Protein AF-A0A552LDF2-F1 (afdb_monomer_lite)

Radius of gyration: 16.76 Å; chains: 1; bounding box: 37×25×54 Å

Structure (mmCIF, N/CA/C/O backbone):
data_AF-A0A552LDF2-F1
#
_entry.id   AF-A0A552LDF2-F1
#
loop_
_atom_site.group_PDB
_atom_site.id
_atom_site.type_symbol
_atom_site.label_atom_id
_atom_site.label_alt_id
_atom_site.label_comp_id
_atom_site.label_asym_id
_atom_site.label_entity_id
_atom_site.label_seq_id
_atom_site.pdbx_PDB_ins_code
_atom_site.Cartn_x
_atom_site.Cartn_y
_atom_site.Cartn_z
_atom_site.occupancy
_atom_site.B_iso_or_equiv
_atom_site.auth_seq_id
_atom_site.auth_comp_id
_atom_site.auth_asym_id
_atom_site.auth_atom_id
_atom_site.pdbx_PDB_model_num
ATOM 1 N N . MET A 1 1 ? 2.863 -12.357 -5.957 1.00 93.50 1 MET A N 1
ATOM 2 C CA . MET A 1 1 ? 2.835 -10.910 -5.714 1.00 93.50 1 MET A CA 1
ATOM 3 C C . MET A 1 1 ? 3.004 -10.633 -4.229 1.00 93.50 1 MET A C 1
ATOM 5 O O . MET A 1 1 ? 2.220 -11.136 -3.430 1.00 93.50 1 MET A O 1
ATOM 9 N N . ARG A 1 2 ? 4.024 -9.860 -3.866 1.00 98.12 2 ARG A N 1
ATOM 10 C CA . ARG A 1 2 ? 4.225 -9.230 -2.556 1.00 98.12 2 ARG A CA 1
ATOM 11 C C . ARG A 1 2 ? 3.884 -7.752 -2.688 1.00 98.12 2 ARG A C 1
ATOM 13 O O . ARG A 1 2 ? 4.28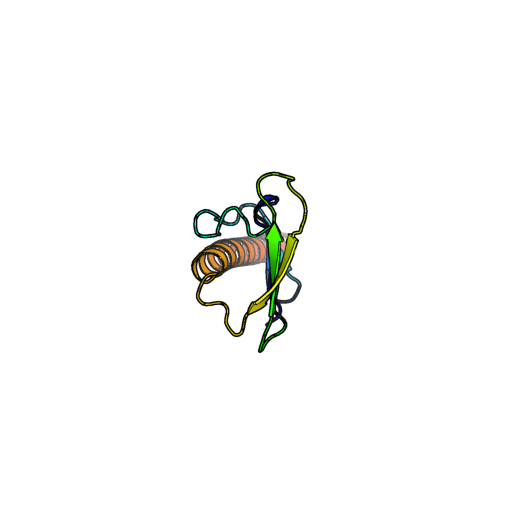3 -7.150 -3.680 1.00 98.12 2 ARG A O 1
ATOM 20 N N . VAL A 1 3 ? 3.171 -7.180 -1.721 1.00 98.69 3 VAL A N 1
ATOM 21 C CA . VAL A 1 3 ? 2.837 -5.746 -1.733 1.00 98.69 3 VAL A CA 1
ATOM 22 C C . VAL A 1 3 ? 3.221 -5.116 -0.405 1.00 98.69 3 VAL A C 1
ATOM 24 O O . VAL A 1 3 ? 2.968 -5.698 0.646 1.00 98.69 3 VAL A O 1
ATOM 27 N N . THR A 1 4 ? 3.800 -3.925 -0.459 1.00 98.81 4 THR A N 1
ATOM 28 C CA . THR A 1 4 ? 3.971 -3.040 0.694 1.00 98.81 4 THR A CA 1
ATOM 29 C C . THR A 1 4 ? 3.334 -1.698 0.363 1.00 98.81 4 THR A C 1
ATOM 31 O O . THR A 1 4 ? 3.608 -1.144 -0.700 1.00 98.81 4 THR A O 1
ATOM 34 N N . ILE A 1 5 ? 2.489 -1.173 1.248 1.00 98.81 5 ILE A N 1
ATOM 35 C CA . ILE A 1 5 ? 1.884 0.162 1.132 1.00 98.81 5 ILE A CA 1
ATOM 36 C C . ILE A 1 5 ? 2.218 0.926 2.406 1.00 98.81 5 ILE A C 1
ATOM 38 O O . ILE A 1 5 ? 1.997 0.404 3.495 1.00 98.81 5 ILE A O 1
ATOM 42 N N . ILE A 1 6 ? 2.727 2.148 2.267 1.00 98.62 6 ILE A N 1
ATOM 43 C CA . ILE A 1 6 ? 2.984 3.065 3.382 1.00 98.62 6 ILE A CA 1
ATOM 44 C C . ILE A 1 6 ? 2.316 4.399 3.020 1.00 98.62 6 ILE A C 1
ATOM 46 O O . ILE A 1 6 ? 2.892 5.190 2.264 1.00 98.62 6 ILE A O 1
ATOM 50 N N . PRO A 1 7 ? 1.072 4.646 3.478 1.00 98.25 7 PRO A N 1
ATOM 51 C CA . PRO A 1 7 ? 0.275 5.782 3.022 1.00 98.25 7 PRO A CA 1
ATOM 52 C C . PRO A 1 7 ? 0.901 7.143 3.324 1.00 98.25 7 PRO A C 1
ATOM 54 O O . PRO A 1 7 ? 0.873 8.020 2.463 1.00 98.25 7 PRO A O 1
ATOM 57 N N . ILE A 1 8 ? 1.506 7.311 4.507 1.00 96.88 8 ILE A N 1
ATOM 58 C CA . ILE A 1 8 ? 2.132 8.583 4.910 1.00 96.88 8 ILE A CA 1
ATOM 59 C C . ILE A 1 8 ? 3.308 8.975 4.004 1.00 96.88 8 ILE A C 1
ATOM 61 O O . ILE A 1 8 ? 3.523 10.160 3.759 1.00 96.88 8 ILE A O 1
ATOM 65 N N . ASP A 1 9 ? 3.994 7.984 3.436 1.00 98.31 9 ASP A N 1
ATOM 66 C CA . ASP A 1 9 ? 5.116 8.180 2.517 1.00 98.31 9 ASP A CA 1
ATOM 67 C C . ASP A 1 9 ? 4.659 8.281 1.054 1.00 98.31 9 ASP A C 1
ATOM 69 O O . ASP A 1 9 ? 5.476 8.468 0.151 1.00 98.31 9 ASP A O 1
ATOM 73 N N . THR A 1 10 ? 3.355 8.136 0.779 1.00 98.44 10 THR A N 1
ATOM 74 C CA . THR A 1 10 ? 2.800 7.961 -0.577 1.00 98.44 10 THR A CA 1
ATOM 75 C C . THR A 1 10 ? 3.491 6.831 -1.349 1.00 98.44 10 THR A C 1
ATOM 77 O O . THR A 1 10 ? 3.658 6.896 -2.568 1.00 98.44 10 THR A O 1
ATOM 80 N N . PHE A 1 11 ? 3.924 5.795 -0.626 1.00 98.81 11 PHE A N 1
ATOM 81 C CA . PHE A 1 11 ? 4.783 4.739 -1.141 1.00 98.81 11 PHE A CA 1
ATOM 82 C C . PHE A 1 11 ? 4.021 3.433 -1.354 1.00 98.81 11 PHE A C 1
ATOM 84 O O . PHE A 1 11 ? 3.253 2.987 -0.497 1.00 98.81 11 PHE A O 1
ATOM 91 N N . CYS A 1 12 ? 4.290 2.781 -2.482 1.00 98.81 12 CYS A N 1
ATOM 92 C CA . CYS A 1 12 ? 3.854 1.419 -2.746 1.00 98.81 12 CYS A CA 1
ATOM 93 C C . CYS A 1 12 ? 4.964 0.641 -3.453 1.00 98.81 12 CYS A C 1
ATOM 95 O O . CYS A 1 12 ? 5.569 1.133 -4.408 1.00 98.81 12 CYS A O 1
ATOM 97 N N . ALA A 1 13 ? 5.204 -0.587 -2.999 1.00 98.81 13 ALA A N 1
ATOM 98 C CA . ALA A 1 13 ? 6.065 -1.548 -3.663 1.00 98.81 13 ALA A CA 1
ATOM 99 C C . ALA A 1 13 ? 5.294 -2.809 -4.030 1.00 98.81 13 ALA A C 1
ATOM 101 O O . ALA A 1 13 ? 4.578 -3.364 -3.198 1.00 98.81 13 ALA A O 1
ATOM 102 N N . VAL A 1 14 ? 5.506 -3.288 -5.254 1.00 98.69 14 VAL A N 1
ATOM 103 C CA . VAL A 1 14 ? 5.015 -4.583 -5.729 1.00 98.69 14 VAL A CA 1
ATOM 104 C C . VAL A 1 14 ? 6.213 -5.419 -6.160 1.00 98.69 14 VAL A C 1
ATOM 106 O O . VAL A 1 14 ? 7.060 -4.950 -6.916 1.00 98.69 14 VAL A O 1
ATOM 109 N N . ASP A 1 15 ? 6.315 -6.636 -5.622 1.00 98.31 15 ASP A N 1
ATOM 110 C CA . ASP A 1 15 ? 7.385 -7.606 -5.909 1.00 98.31 15 ASP A CA 1
ATOM 111 C C . ASP A 1 15 ? 8.808 -7.005 -5.833 1.00 98.31 15 ASP A C 1
ATOM 113 O O . ASP A 1 15 ? 9.692 -7.317 -6.626 1.00 98.31 15 ASP A O 1
ATOM 117 N N . GLY A 1 16 ? 9.034 -6.135 -4.841 1.00 97.25 16 GLY A N 1
ATOM 118 C CA . GLY A 1 16 ? 10.331 -5.504 -4.563 1.00 97.25 16 GLY A CA 1
ATOM 119 C C . GLY A 1 16 ? 10.604 -4.205 -5.327 1.00 97.25 16 GLY A C 1
ATOM 120 O O . GLY A 1 16 ? 11.623 -3.565 -5.082 1.00 97.25 16 GLY A O 1
ATOM 121 N N . ILE A 1 17 ? 9.699 -3.776 -6.209 1.00 98.31 17 ILE A N 1
ATOM 122 C CA . ILE A 1 17 ? 9.839 -2.543 -6.988 1.00 98.31 17 ILE A CA 1
ATOM 123 C C . ILE A 1 17 ? 8.953 -1.463 -6.374 1.00 98.31 17 ILE A C 1
ATOM 125 O O . ILE A 1 17 ? 7.727 -1.549 -6.463 1.00 98.31 17 ILE A O 1
ATOM 129 N N . GLY A 1 18 ? 9.573 -0.448 -5.771 1.00 98.19 18 GLY A N 1
ATOM 130 C CA . GLY A 1 18 ? 8.893 0.645 -5.074 1.00 98.19 18 GLY A CA 1
ATOM 131 C C . GLY A 1 18 ? 8.783 1.936 -5.882 1.00 98.19 18 GLY A C 1
ATOM 132 O O . GLY A 1 18 ? 9.719 2.313 -6.584 1.00 98.19 18 GLY A O 1
ATOM 133 N N . PHE A 1 19 ? 7.665 2.640 -5.716 1.00 98.69 19 PHE A N 1
ATOM 134 C CA . PHE A 1 19 ? 7.463 4.007 -6.195 1.00 98.69 19 PHE A CA 1
ATOM 135 C C . PHE A 1 19 ? 6.842 4.881 -5.103 1.00 98.69 19 PHE A C 1
ATOM 137 O O . PHE A 1 19 ? 6.104 4.396 -4.245 1.00 98.69 19 PHE A O 1
ATOM 144 N N . VAL A 1 20 ? 7.131 6.180 -5.179 1.00 98.31 20 VAL A N 1
ATOM 145 C CA . VAL A 1 20 ? 6.506 7.251 -4.386 1.00 98.31 20 VAL A CA 1
ATOM 146 C C . VAL A 1 20 ? 5.539 8.062 -5.254 1.00 98.31 20 VAL A C 1
ATOM 148 O O . VAL A 1 20 ? 5.517 7.899 -6.477 1.00 98.31 20 VAL A O 1
ATOM 151 N N . GLY A 1 21 ? 4.753 8.954 -4.644 1.00 98.00 21 GLY A N 1
ATOM 152 C CA . GLY A 1 21 ? 3.750 9.752 -5.359 1.00 98.00 21 GLY A CA 1
ATOM 153 C C . GLY A 1 21 ? 2.514 8.942 -5.758 1.00 98.00 21 GLY A C 1
ATOM 154 O O . GLY A 1 21 ? 1.813 9.300 -6.704 1.00 98.00 21 GLY A O 1
ATOM 155 N N . ILE A 1 22 ? 2.273 7.831 -5.063 1.00 98.69 22 ILE A N 1
ATOM 156 C CA . ILE A 1 22 ? 1.109 6.970 -5.246 1.00 98.69 22 ILE A CA 1
ATOM 157 C C . ILE A 1 22 ? -0.118 7.666 -4.652 1.00 98.69 22 ILE A C 1
ATOM 159 O O . ILE A 1 22 ? -0.046 8.233 -3.561 1.00 98.69 22 ILE A O 1
ATOM 163 N N . ASP A 1 23 ? -1.250 7.605 -5.351 1.00 98.44 23 ASP A N 1
ATOM 164 C CA . ASP A 1 23 ? -2.517 8.108 -4.830 1.00 98.44 23 ASP A CA 1
ATOM 165 C C . ASP A 1 23 ? -3.005 7.235 -3.662 1.00 98.44 23 ASP A C 1
ATOM 167 O O . ASP A 1 23 ? -3.358 6.067 -3.837 1.00 98.44 23 ASP A O 1
ATOM 171 N N . MET A 1 24 ? -3.013 7.825 -2.465 1.00 98.25 24 MET A N 1
ATOM 172 C CA . MET A 1 24 ? -3.454 7.198 -1.216 1.00 98.25 24 MET A CA 1
ATOM 173 C C . MET A 1 24 ? -4.827 7.699 -0.756 1.00 98.25 24 MET A C 1
ATOM 175 O O . MET A 1 24 ? -5.247 7.392 0.356 1.00 98.25 24 MET A O 1
ATOM 179 N N . THR A 1 25 ? -5.545 8.477 -1.573 1.00 97.50 25 THR A N 1
ATOM 180 C CA . THR A 1 25 ? -6.821 9.098 -1.167 1.00 97.50 25 THR A CA 1
ATOM 181 C C . THR A 1 25 ? -7.903 8.085 -0.795 1.00 97.50 25 THR A C 1
ATOM 183 O O . THR A 1 25 ? -8.784 8.403 0.004 1.00 97.50 25 THR A O 1
ATOM 186 N N . SER A 1 26 ? -7.829 6.862 -1.328 1.00 97.06 26 SER A N 1
ATOM 187 C CA . SER A 1 26 ? -8.739 5.765 -0.991 1.00 97.06 26 SER A CA 1
ATOM 188 C C . SER A 1 26 ? -8.386 5.039 0.312 1.00 97.06 26 SER A C 1
ATOM 190 O O . SER A 1 26 ? -9.163 4.195 0.753 1.00 97.06 26 SER A O 1
ATOM 192 N N . VAL A 1 27 ? -7.213 5.292 0.899 1.00 98.00 27 VAL A N 1
ATOM 193 C CA . VAL A 1 27 ? -6.736 4.565 2.079 1.00 98.00 27 VAL A CA 1
ATOM 194 C C . VAL A 1 27 ? -7.325 5.189 3.351 1.00 98.00 27 VAL A C 1
ATOM 196 O O . VAL A 1 27 ? -7.233 6.409 3.526 1.00 98.00 27 VAL A O 1
ATOM 199 N N . PRO A 1 28 ? -7.922 4.393 4.260 1.00 97.31 28 PRO A N 1
ATOM 200 C CA . PRO A 1 28 ? -8.366 4.895 5.555 1.00 97.31 28 PRO A CA 1
ATOM 201 C C . PRO A 1 28 ? -7.225 5.573 6.325 1.00 97.31 28 PRO A C 1
ATOM 203 O O . PRO A 1 28 ? -6.089 5.103 6.324 1.00 97.31 28 PRO A O 1
ATOM 206 N N . LYS A 1 29 ? -7.524 6.695 6.990 1.00 96.88 29 LYS A N 1
ATOM 207 C CA . LYS A 1 29 ? -6.510 7.538 7.659 1.00 96.88 29 LYS A CA 1
ATOM 208 C C . LYS A 1 29 ? -5.791 6.845 8.816 1.00 96.88 29 LYS A C 1
ATOM 210 O O . LYS A 1 29 ? -4.739 7.311 9.238 1.00 96.88 29 LYS A O 1
ATOM 215 N N . ASP A 1 30 ? -6.400 5.808 9.368 1.00 98.12 30 ASP A N 1
ATOM 216 C CA . ASP A 1 30 ? -5.869 4.993 10.450 1.00 98.12 30 ASP A CA 1
ATOM 217 C C . ASP A 1 30 ? -4.990 3.841 9.956 1.00 98.12 30 ASP A C 1
ATOM 219 O O . ASP A 1 30 ? -4.327 3.218 10.773 1.00 98.12 30 ASP A O 1
ATOM 223 N N . VAL A 1 31 ? -4.897 3.573 8.652 1.00 98.50 31 VAL A N 1
ATOM 224 C CA . VAL A 1 31 ? -3.962 2.567 8.130 1.00 98.50 31 VAL A CA 1
ATOM 225 C C . VAL A 1 31 ? -2.550 3.157 8.069 1.00 98.50 31 VAL A C 1
ATOM 227 O O . VAL A 1 31 ? -2.277 4.076 7.296 1.00 98.50 31 VAL A O 1
ATOM 230 N N . HIS A 1 32 ? -1.635 2.604 8.867 1.00 98.50 32 HIS A N 1
ATOM 231 C CA . HIS A 1 32 ? -0.221 2.985 8.888 1.00 98.50 32 HIS A CA 1
ATOM 232 C C . HIS A 1 32 ? 0.581 2.328 7.768 1.00 98.50 32 HIS A C 1
ATOM 234 O O . HIS A 1 32 ? 1.373 2.986 7.094 1.00 98.50 32 HIS A O 1
ATOM 240 N N . ALA A 1 33 ? 0.385 1.024 7.594 1.00 98.69 33 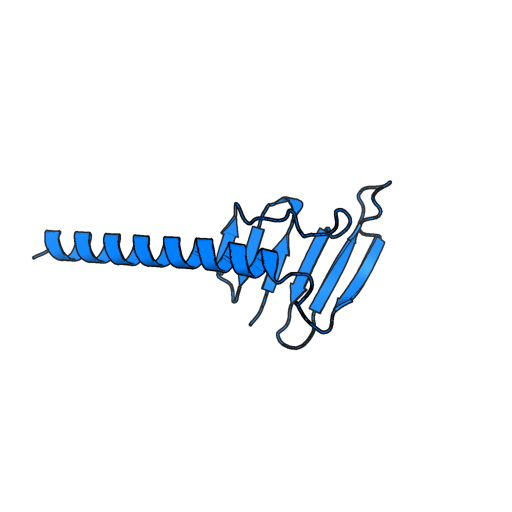ALA A N 1
ATOM 241 C CA . ALA A 1 33 ? 1.088 0.224 6.611 1.00 98.69 33 ALA A CA 1
ATOM 242 C C . ALA A 1 33 ? 0.268 -1.013 6.246 1.00 98.69 33 ALA A C 1
ATOM 244 O O . ALA A 1 33 ? -0.556 -1.485 7.028 1.00 98.69 33 ALA A O 1
ATOM 245 N N . VAL A 1 34 ? 0.519 -1.546 5.054 1.00 98.75 34 VAL A N 1
ATOM 246 C CA . VAL A 1 34 ? -0.059 -2.807 4.578 1.00 98.75 34 VAL A CA 1
ATOM 247 C C . VAL A 1 34 ? 1.056 -3.680 4.038 1.00 98.75 34 VAL A C 1
ATOM 249 O O . VAL A 1 34 ? 1.885 -3.213 3.253 1.00 98.75 34 VAL A O 1
ATOM 252 N N . GLN A 1 35 ? 1.055 -4.954 4.414 1.00 98.62 35 GLN A N 1
ATOM 253 C CA . GLN A 1 35 ? 1.970 -5.965 3.900 1.00 98.62 35 GLN A CA 1
ATOM 254 C C . GLN A 1 35 ? 1.172 -7.152 3.364 1.00 98.62 35 GLN A C 1
ATOM 256 O O . GLN A 1 35 ? 0.420 -7.790 4.090 1.00 98.62 35 GLN A O 1
ATOM 261 N N . TRP A 1 36 ? 1.340 -7.464 2.081 1.00 98.75 36 TRP A N 1
ATOM 262 C CA . TRP A 1 36 ? 0.693 -8.592 1.418 1.00 98.75 36 TRP A CA 1
ATOM 263 C C . TRP A 1 36 ? 1.701 -9.672 1.058 1.00 98.75 36 TRP A C 1
ATOM 265 O O . TRP A 1 36 ? 2.731 -9.412 0.428 1.00 98.75 36 TRP A O 1
ATOM 275 N N . PHE A 1 37 ? 1.357 -10.912 1.387 1.00 98.00 37 PHE A N 1
ATOM 276 C CA . PHE A 1 37 ? 2.239 -12.065 1.273 1.00 98.00 37 PHE A CA 1
ATOM 277 C C . PHE A 1 37 ? 1.878 -13.021 0.133 1.00 98.00 37 PHE A C 1
ATOM 279 O O . PHE A 1 37 ? 2.535 -14.050 -0.009 1.00 98.00 37 PHE A O 1
ATOM 286 N N . GLY A 1 38 ? 0.894 -12.675 -0.699 1.00 96.75 38 GLY A N 1
ATOM 287 C CA . GLY A 1 38 ? 0.478 -13.439 -1.877 1.00 96.75 38 GLY A CA 1
ATOM 288 C C . GLY A 1 38 ? -0.943 -13.972 -1.760 1.00 96.75 38 GLY A C 1
ATOM 289 O O . GLY A 1 38 ? -1.716 -13.812 -2.699 1.00 96.75 38 GLY A O 1
ATOM 290 N N . THR A 1 39 ? -1.288 -14.548 -0.609 1.00 97.12 39 THR A N 1
ATOM 291 C CA . THR A 1 39 ? -2.615 -15.130 -0.326 1.00 97.12 39 THR A CA 1
ATOM 292 C C . THR A 1 39 ? -3.294 -14.549 0.912 1.00 97.12 39 THR A C 1
ATOM 294 O O . THR A 1 39 ? -4.469 -14.809 1.140 1.00 97.12 39 THR A O 1
ATOM 297 N N . TRP A 1 40 ? -2.556 -13.793 1.716 1.00 98.25 40 TRP A N 1
ATOM 298 C CA . TRP A 1 40 ? -3.028 -13.086 2.900 1.00 98.25 40 TRP A CA 1
ATOM 299 C C . TRP A 1 40 ? -2.070 -11.926 3.182 1.00 98.25 40 TRP A C 1
ATOM 301 O O . TRP A 1 40 ? -0.972 -11.870 2.612 1.00 98.25 40 TRP A O 1
ATOM 311 N N . GLY A 1 41 ? -2.460 -11.021 4.067 1.00 98.44 41 GLY A N 1
ATOM 312 C CA . GLY A 1 41 ? -1.625 -9.916 4.506 1.00 98.44 41 GLY A CA 1
ATOM 313 C C . GLY A 1 41 ? -2.030 -9.385 5.868 1.00 98.44 41 GLY A C 1
ATOM 314 O O . GLY A 1 41 ? -2.922 -9.928 6.522 1.00 98.44 41 GLY A O 1
ATOM 315 N N . GLU A 1 42 ? -1.385 -8.298 6.261 1.00 98.56 42 GLU A N 1
ATOM 316 C CA . GLU A 1 42 ? -1.678 -7.557 7.482 1.00 98.56 42 GLU A CA 1
ATOM 317 C C . GLU A 1 42 ? -1.745 -6.061 7.175 1.00 98.56 42 GLU A C 1
ATOM 319 O O . GLU A 1 42 ? -1.014 -5.560 6.314 1.00 98.56 42 GLU A O 1
ATOM 324 N N . GLN A 1 43 ? -2.624 -5.359 7.884 1.00 98.56 43 GLN A N 1
ATOM 325 C CA . GLN A 1 43 ? -2.650 -3.904 7.950 1.00 98.56 43 GLN A CA 1
ATOM 326 C C . GLN A 1 43 ? -2.392 -3.450 9.391 1.00 98.56 43 GLN A C 1
ATOM 328 O O . GLN A 1 43 ? -3.024 -3.933 10.334 1.00 98.56 43 GLN A O 1
ATOM 333 N N . GLU A 1 44 ? -1.455 -2.523 9.554 1.00 98.69 44 GLU A N 1
ATOM 334 C CA . GLU A 1 44 ? -1.149 -1.863 10.821 1.00 98.69 44 GLU A CA 1
ATOM 335 C C . GLU A 1 44 ? -2.138 -0.712 11.024 1.00 98.69 44 GLU A C 1
ATOM 337 O O . GLU A 1 44 ? -2.194 0.209 10.206 1.00 98.69 44 GLU A O 1
ATOM 342 N N . ILE A 1 45 ? -2.917 -0.751 12.107 1.00 98.56 45 ILE A N 1
ATOM 343 C CA . ILE A 1 45 ? -3.914 0.275 12.433 1.00 98.56 45 ILE A CA 1
ATOM 344 C C . ILE A 1 45 ? -3.386 1.200 13.522 1.00 98.56 45 ILE A C 1
ATOM 346 O O . ILE A 1 45 ? -2.947 0.753 14.581 1.00 98.56 45 ILE A O 1
ATOM 350 N N . LEU A 1 46 ? -3.465 2.502 13.271 1.00 98.06 46 LEU A N 1
ATOM 351 C CA . LEU A 1 46 ? -3.142 3.570 14.202 1.00 98.06 46 LEU A CA 1
ATOM 352 C C . LEU A 1 46 ? -4.310 3.851 15.143 1.00 98.06 46 LEU A C 1
ATOM 354 O O . LEU A 1 46 ? -5.458 3.997 14.723 1.00 98.06 46 LEU A O 1
ATOM 358 N N . ASP A 1 47 ? -3.986 4.105 16.404 1.00 97.69 47 ASP A N 1
ATOM 359 C CA . ASP A 1 47 ? -4.821 4.963 17.230 1.00 97.69 47 ASP A CA 1
ATOM 360 C C . ASP A 1 47 ? -4.579 6.421 16.821 1.00 97.69 47 ASP A C 1
ATOM 362 O O . ASP A 1 47 ? -3.551 7.025 17.138 1.00 97.69 47 ASP A O 1
ATOM 366 N N . LEU A 1 48 ? -5.560 7.014 16.139 1.00 95.38 48 LEU A N 1
ATOM 367 C CA . LEU A 1 48 ? -5.492 8.395 15.657 1.00 95.38 48 LEU A CA 1
ATOM 368 C C . LEU A 1 48 ? -5.329 9.442 16.770 1.00 95.38 48 LEU A C 1
ATOM 370 O O . LEU A 1 48 ? -4.934 10.570 16.479 1.00 95.38 48 LEU A O 1
ATOM 374 N N . LYS A 1 49 ? -5.623 9.113 18.035 1.00 96.88 49 LYS A N 1
ATOM 375 C CA . LYS A 1 49 ? -5.408 10.036 19.161 1.00 96.88 49 LYS A CA 1
ATOM 376 C C . LYS A 1 49 ? -3.949 10.085 19.585 1.00 96.88 49 LYS A C 1
ATOM 378 O O . LYS A 1 49 ? -3.461 11.148 19.962 1.00 96.88 49 LYS A O 1
ATOM 383 N N . THR A 1 50 ? -3.273 8.940 19.573 1.00 96.75 50 THR A N 1
ATOM 384 C C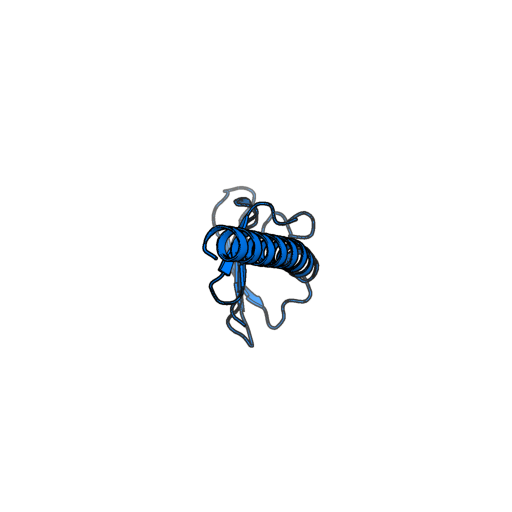A . THR A 1 50 ? -1.894 8.813 20.065 1.00 96.75 50 THR A CA 1
ATOM 385 C C . THR A 1 50 ? -0.861 8.783 18.942 1.00 96.75 50 THR A C 1
ATOM 387 O O . THR A 1 50 ? 0.322 8.990 19.208 1.00 96.75 50 THR A O 1
ATOM 390 N N . GLY A 1 51 ? -1.289 8.534 17.701 1.00 94.62 51 GLY A N 1
ATOM 391 C CA . GLY A 1 51 ? -0.421 8.344 16.539 1.00 94.62 51 GLY A CA 1
ATOM 392 C C . GLY A 1 51 ? 0.404 7.056 16.599 1.00 94.62 51 GLY A C 1
ATOM 393 O O . GLY A 1 51 ? 1.358 6.914 15.840 1.00 94.62 51 GLY A O 1
ATOM 394 N N . ARG A 1 52 ? 0.087 6.140 17.521 1.00 96.75 52 ARG A N 1
ATOM 395 C CA . ARG A 1 52 ? 0.793 4.865 17.693 1.00 96.75 52 ARG A CA 1
ATOM 396 C C . ARG A 1 52 ? 0.028 3.742 17.014 1.00 96.75 52 ARG A C 1
ATOM 398 O O . ARG A 1 52 ? -1.194 3.805 16.915 1.00 96.75 52 ARG A O 1
ATOM 405 N N . ILE A 1 53 ? 0.750 2.702 16.608 1.00 97.75 53 ILE A N 1
ATOM 406 C CA . ILE A 1 53 ? 0.137 1.450 16.163 1.00 97.75 53 ILE A CA 1
ATOM 407 C C . ILE A 1 53 ? -0.618 0.846 17.353 1.00 97.75 53 ILE A C 1
ATOM 409 O O . ILE A 1 53 ? -0.031 0.602 18.408 1.00 97.75 53 ILE A O 1
ATOM 413 N N . ASP A 1 54 ? -1.920 0.656 17.173 1.00 97.81 54 ASP A N 1
ATOM 414 C CA . ASP A 1 54 ? -2.838 0.039 18.129 1.00 97.81 54 ASP A CA 1
ATOM 415 C C . ASP A 1 54 ? -2.864 -1.483 17.943 1.00 97.81 54 ASP A C 1
ATOM 417 O O . ASP A 1 54 ? -2.712 -2.240 18.902 1.00 97.81 54 ASP A O 1
ATOM 421 N N . ARG A 1 55 ? -3.007 -1.945 16.693 1.00 98.00 55 ARG A N 1
ATOM 422 C CA . ARG A 1 55 ? -3.131 -3.373 16.364 1.00 98.00 55 ARG A CA 1
ATOM 423 C C . ARG A 1 55 ? -2.734 -3.694 14.926 1.00 98.00 55 ARG A C 1
ATOM 425 O O . ARG A 1 55 ? -2.712 -2.815 14.069 1.00 98.00 55 ARG A O 1
ATOM 432 N N . ASN A 1 56 ? -2.520 -4.983 14.677 1.00 98.38 56 ASN A N 1
ATOM 433 C CA . ASN A 1 56 ? -2.433 -5.570 13.343 1.00 98.38 56 ASN A CA 1
ATOM 434 C C . ASN A 1 56 ? -3.730 -6.304 13.018 1.00 98.38 56 ASN A C 1
ATOM 436 O O . ASN A 1 56 ? -4.223 -7.087 13.832 1.00 98.38 56 ASN A O 1
ATOM 440 N N . GLU A 1 57 ? -4.265 -6.073 11.826 1.00 98.38 57 GLU A N 1
ATOM 441 C CA . GLU A 1 57 ? -5.438 -6.778 11.318 1.00 98.38 57 GLU A CA 1
ATOM 442 C C . GLU A 1 57 ? -5.053 -7.632 10.119 1.00 98.38 57 GLU A C 1
ATOM 444 O O . GLU A 1 57 ? -4.426 -7.155 9.175 1.00 98.38 57 GLU A O 1
ATOM 449 N N . LYS A 1 58 ? -5.456 -8.903 10.142 1.00 98.50 58 LYS A N 1
ATOM 450 C CA . LYS A 1 58 ? -5.280 -9.790 8.997 1.00 98.50 58 LYS A CA 1
ATOM 451 C C . LYS A 1 58 ? -6.234 -9.379 7.876 1.00 98.50 58 LYS A C 1
ATOM 453 O O . LYS A 1 58 ? -7.424 -9.187 8.118 1.00 98.50 58 LYS A O 1
ATOM 458 N N . ILE A 1 59 ? -5.721 -9.340 6.653 1.00 98.38 59 ILE A N 1
ATOM 459 C CA . ILE A 1 59 ? -6.505 -9.176 5.428 1.00 98.38 59 ILE A CA 1
ATOM 460 C C . ILE A 1 59 ? -6.366 -10.420 4.547 1.00 98.38 59 ILE A C 1
ATOM 462 O O . ILE A 1 59 ? -5.291 -11.015 4.443 1.00 98.38 59 ILE A O 1
ATOM 466 N N . ASP A 1 60 ? -7.459 -10.815 3.900 1.00 98.44 60 ASP A N 1
ATOM 467 C CA . ASP A 1 60 ? -7.515 -12.010 3.042 1.00 98.44 60 ASP A CA 1
ATOM 468 C C . ASP A 1 60 ? -7.601 -11.666 1.543 1.00 98.44 60 ASP A C 1
ATOM 470 O O . ASP A 1 60 ? -7.590 -12.554 0.694 1.00 98.44 60 ASP A O 1
ATOM 474 N N . ASN A 1 61 ? -7.668 -10.378 1.200 1.00 97.75 61 ASN A N 1
ATOM 475 C CA . ASN A 1 61 ? -7.587 -9.863 -0.166 1.00 97.75 61 ASN A CA 1
ATOM 476 C C . ASN A 1 61 ? -7.075 -8.410 -0.165 1.00 97.75 61 ASN A C 1
ATOM 478 O O . ASN A 1 61 ? -6.843 -7.823 0.892 1.00 97.75 61 ASN A O 1
ATOM 482 N N . LEU A 1 62 ? -6.896 -7.843 -1.361 1.00 97.81 62 LEU A N 1
ATOM 483 C CA . LEU A 1 62 ? -6.424 -6.472 -1.580 1.00 97.81 62 LEU A CA 1
ATOM 484 C C . LEU A 1 62 ? -7.492 -5.556 -2.191 1.00 97.81 62 LEU A C 1
ATOM 486 O O . LEU A 1 62 ? -7.155 -4.471 -2.661 1.00 97.81 62 LEU A O 1
ATOM 490 N N . ASP A 1 63 ? -8.765 -5.951 -2.187 1.00 97.19 63 ASP A N 1
ATOM 491 C CA . ASP A 1 63 ? -9.816 -5.247 -2.934 1.00 97.19 63 ASP A CA 1
ATOM 492 C C . ASP A 1 63 ? -9.964 -3.788 -2.471 1.00 97.19 63 ASP A C 1
ATOM 494 O O . ASP A 1 63 ? -10.077 -2.872 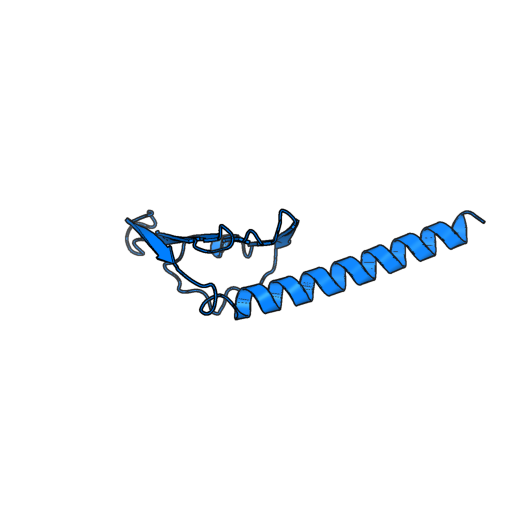-3.286 1.00 97.19 63 ASP A O 1
ATOM 498 N N . VAL A 1 64 ? -9.849 -3.551 -1.159 1.00 96.25 64 VAL A N 1
ATOM 499 C CA . VAL A 1 64 ? -9.865 -2.209 -0.542 1.00 96.25 64 VAL A CA 1
ATOM 500 C C . VAL A 1 64 ? -8.708 -1.327 -1.037 1.00 96.25 64 VAL A C 1
ATOM 502 O O . VAL A 1 64 ? -8.828 -0.104 -1.092 1.00 96.25 64 VAL A O 1
ATOM 505 N N . TYR A 1 65 ? -7.600 -1.934 -1.459 1.00 98.31 65 TYR A N 1
ATOM 506 C CA . TYR A 1 65 ? -6.390 -1.251 -1.918 1.00 98.31 65 TYR A CA 1
ATOM 507 C C . TYR A 1 65 ? -6.259 -1.210 -3.443 1.00 98.31 65 TYR A C 1
ATOM 509 O O . TYR A 1 65 ? -5.234 -0.764 -3.963 1.00 98.31 65 TYR A O 1
ATOM 517 N N . GLN A 1 66 ? -7.288 -1.620 -4.191 1.00 98.38 66 GLN A N 1
ATOM 518 C CA . GLN A 1 66 ? -7.205 -1.697 -5.648 1.00 98.38 66 GLN A CA 1
ATOM 519 C C . GLN A 1 66 ? -6.922 -0.334 -6.302 1.00 98.38 66 GLN A C 1
ATOM 521 O O . GLN A 1 66 ? -6.196 -0.268 -7.292 1.00 98.38 66 GLN A O 1
ATOM 526 N N . ALA A 1 67 ? -7.433 0.768 -5.745 1.00 98.56 67 ALA A N 1
ATOM 527 C CA . ALA A 1 67 ? -7.137 2.111 -6.249 1.00 98.56 67 ALA A CA 1
ATOM 528 C C . ALA A 1 67 ? -5.649 2.486 -6.089 1.00 98.56 67 ALA A C 1
ATOM 530 O O . ALA A 1 67 ? -5.052 3.023 -7.025 1.00 98.56 67 ALA A O 1
ATOM 531 N N . VAL A 1 68 ? -5.022 2.104 -4.969 1.00 98.75 68 VAL A N 1
ATOM 532 C CA . VAL A 1 68 ? -3.575 2.269 -4.738 1.00 98.75 68 VAL A CA 1
ATOM 533 C C . VAL A 1 68 ? -2.781 1.474 -5.775 1.00 98.75 68 VAL A C 1
ATOM 535 O O . VAL A 1 68 ? -1.871 2.008 -6.410 1.00 98.75 68 VAL A O 1
ATOM 538 N N . LEU A 1 69 ? -3.167 0.215 -6.015 1.00 98.69 69 LEU A N 1
ATOM 539 C CA . LEU A 1 69 ? -2.527 -0.636 -7.024 1.00 98.69 69 LEU A CA 1
ATOM 540 C C . LEU A 1 69 ? -2.690 -0.070 -8.440 1.00 98.69 69 LEU A C 1
ATOM 542 O O . LEU A 1 69 ? -1.748 -0.096 -9.229 1.00 98.69 69 LEU A O 1
ATOM 546 N N . ASN A 1 70 ? -3.850 0.497 -8.768 1.00 98.75 70 ASN A N 1
ATOM 547 C CA . A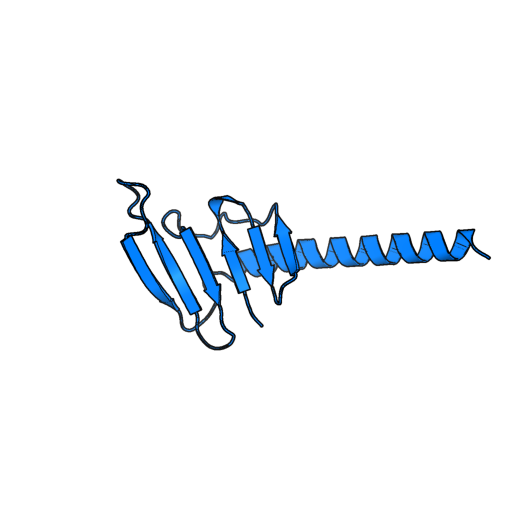SN A 1 70 ? -4.065 1.151 -10.058 1.00 98.75 70 ASN A CA 1
ATOM 548 C C . ASN A 1 70 ? -3.135 2.365 -10.230 1.00 98.75 70 ASN A C 1
ATOM 550 O O . ASN A 1 70 ? -2.537 2.537 -11.296 1.00 98.75 70 ASN A O 1
ATOM 554 N N . SER A 1 71 ? -2.960 3.178 -9.180 1.00 98.75 71 SER A N 1
ATOM 555 C CA . SER A 1 71 ? -1.998 4.286 -9.190 1.00 98.75 71 SER A CA 1
ATOM 556 C C . SER A 1 71 ? -0.558 3.787 -9.344 1.00 98.75 71 SER A C 1
ATOM 558 O O . SER A 1 71 ? 0.200 4.357 -10.132 1.00 98.75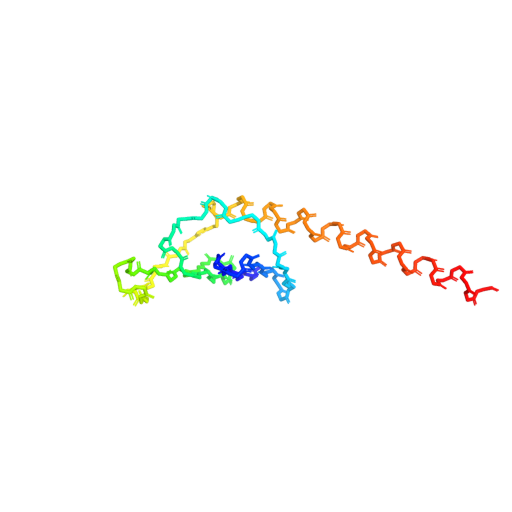 71 SER A O 1
ATOM 560 N N . TYR A 1 72 ? -0.188 2.712 -8.642 1.00 98.81 72 TYR A N 1
ATOM 561 C CA . TYR A 1 72 ? 1.119 2.065 -8.768 1.00 98.81 72 TYR A CA 1
ATOM 562 C C . TYR A 1 72 ? 1.395 1.632 -10.209 1.00 98.81 72 TYR A C 1
ATOM 564 O O . TYR A 1 72 ? 2.404 2.033 -10.789 1.00 98.81 72 TYR A O 1
ATOM 572 N N . TRP A 1 73 ? 0.481 0.880 -10.830 1.00 98.69 73 TRP A N 1
ATOM 573 C CA . TRP A 1 73 ? 0.670 0.393 -12.199 1.00 98.69 73 TRP A CA 1
ATOM 574 C C . TRP A 1 73 ? 0.723 1.528 -13.221 1.00 98.69 73 TRP A C 1
ATOM 576 O O . TRP A 1 73 ? 1.509 1.472 -14.163 1.00 98.69 73 TRP A O 1
ATOM 586 N N . SER A 1 74 ? -0.042 2.600 -13.008 1.00 98.69 74 SER A N 1
ATOM 587 C CA . SER A 1 74 ? 0.038 3.816 -13.825 1.00 98.69 74 SER A CA 1
ATOM 588 C C . SER A 1 74 ? 1.439 4.444 -13.792 1.00 98.69 74 SER A C 1
ATOM 590 O O . SER A 1 74 ? 1.974 4.822 -14.837 1.00 98.69 74 SER A O 1
ATOM 592 N N . ILE A 1 75 ? 2.067 4.517 -12.613 1.00 98.50 75 ILE A N 1
ATOM 593 C CA . ILE A 1 75 ? 3.436 5.027 -12.453 1.00 98.50 75 ILE A CA 1
ATOM 594 C C . ILE A 1 75 ? 4.462 4.052 -13.037 1.00 98.50 75 ILE A C 1
ATOM 596 O O . ILE A 1 75 ? 5.310 4.476 -13.824 1.00 98.50 75 ILE A O 1
ATOM 600 N N . ARG A 1 76 ? 4.357 2.754 -12.725 1.00 98.38 76 ARG A N 1
ATOM 601 C CA . ARG A 1 76 ? 5.257 1.714 -13.244 1.00 98.38 76 ARG A CA 1
ATOM 602 C C . ARG A 1 76 ? 5.280 1.698 -14.770 1.00 98.38 76 ARG A C 1
ATOM 604 O O . ARG A 1 76 ? 6.355 1.689 -15.357 1.00 98.38 76 ARG A O 1
ATOM 611 N N . ASN A 1 77 ? 4.115 1.758 -15.412 1.00 98.25 77 ASN A N 1
ATOM 612 C CA . ASN A 1 77 ? 4.016 1.741 -16.871 1.00 98.25 77 ASN A CA 1
ATOM 613 C C . ASN A 1 77 ? 4.701 2.956 -17.511 1.00 98.25 77 ASN A C 1
ATOM 615 O O . ASN A 1 77 ? 5.383 2.809 -18.523 1.00 98.25 77 ASN A O 1
ATOM 619 N N . ARG A 1 78 ? 4.564 4.150 -16.914 1.00 97.75 78 ARG A N 1
ATOM 620 C CA . ARG A 1 78 ? 5.278 5.352 -17.378 1.00 97.75 78 ARG A CA 1
ATOM 621 C C . ARG A 1 78 ? 6.786 5.232 -17.181 1.00 97.75 78 ARG A C 1
ATOM 623 O O . ARG A 1 78 ? 7.536 5.585 -18.084 1.00 97.75 78 ARG A O 1
ATOM 630 N N . HIS A 1 79 ? 7.220 4.727 -16.027 1.00 97.12 79 HIS A N 1
ATOM 631 C CA . HIS A 1 79 ? 8.633 4.485 -15.749 1.00 97.12 79 HIS A CA 1
ATOM 632 C C . HIS A 1 79 ? 9.242 3.515 -16.769 1.00 97.12 79 HIS A C 1
ATOM 634 O O . HIS A 1 79 ? 10.284 3.804 -17.348 1.00 97.12 79 HIS A O 1
ATOM 640 N N . ASP A 1 80 ? 8.574 2.396 -17.039 1.00 96.25 80 ASP A N 1
ATOM 641 C CA . ASP A 1 80 ? 9.083 1.375 -17.956 1.00 96.25 80 ASP A CA 1
ATOM 642 C C . ASP A 1 80 ? 9.112 1.862 -19.409 1.00 96.25 80 ASP A C 1
ATOM 644 O O . ASP A 1 80 ? 10.054 1.548 -20.138 1.00 96.25 80 ASP A O 1
ATOM 648 N N . ALA A 1 81 ? 8.135 2.678 -19.819 1.00 95.81 81 ALA A N 1
ATOM 649 C CA . ALA A 1 81 ? 8.168 3.356 -21.112 1.00 95.81 81 ALA A CA 1
ATOM 650 C C . ALA A 1 81 ? 9.377 4.302 -21.222 1.00 95.81 81 ALA A C 1
ATOM 652 O O . ALA A 1 81 ? 10.143 4.190 -22.176 1.00 95.81 81 ALA A O 1
ATOM 653 N N . ALA A 1 82 ? 9.605 5.148 -20.212 1.00 94.56 82 ALA A N 1
ATOM 654 C CA . ALA A 1 82 ? 10.725 6.089 -20.197 1.00 94.56 82 ALA A CA 1
ATOM 655 C C . ALA A 1 82 ? 12.094 5.383 -20.180 1.00 94.56 82 ALA A C 1
ATOM 657 O O . ALA A 1 82 ? 13.010 5.784 -20.893 1.00 94.56 82 ALA A O 1
ATOM 658 N N . VAL A 1 83 ? 12.238 4.296 -19.412 1.00 94.00 83 VAL A N 1
ATOM 659 C CA . VAL A 1 83 ? 13.468 3.484 -19.402 1.00 94.00 83 VAL A CA 1
ATOM 660 C C . VAL A 1 83 ? 13.718 2.858 -20.772 1.00 94.00 83 VAL A C 1
ATOM 662 O O . VAL A 1 83 ? 14.848 2.864 -21.255 1.00 94.00 83 VAL A O 1
ATOM 665 N N . LYS A 1 84 ? 12.674 2.334 -21.421 1.00 92.06 84 LYS A N 1
ATOM 666 C CA . LYS A 1 84 ? 12.798 1.747 -22.758 1.00 92.06 84 LYS A CA 1
ATOM 667 C C . LYS A 1 84 ? 13.204 2.787 -23.806 1.00 92.06 84 LYS A C 1
ATOM 669 O O . LYS A 1 84 ? 14.041 2.481 -24.653 1.00 92.06 84 LYS A O 1
ATOM 674 N N . GLU A 1 85 ? 12.636 3.989 -23.746 1.00 89.31 85 GLU A N 1
ATOM 675 C CA . GLU A 1 85 ? 13.011 5.111 -24.616 1.00 89.31 85 GLU A CA 1
ATOM 676 C C . GLU A 1 85 ? 14.476 5.514 -24.403 1.00 89.31 85 GLU A C 1
ATOM 678 O O . GLU A 1 85 ? 15.235 5.558 -25.370 1.00 89.31 85 GLU A O 1
ATOM 683 N N . ALA A 1 86 ? 14.909 5.676 -23.150 1.00 87.81 86 ALA A N 1
ATOM 684 C CA . ALA A 1 86 ? 16.291 6.029 -22.821 1.00 87.81 86 ALA A CA 1
ATOM 685 C C . ALA A 1 86 ? 17.314 4.985 -23.310 1.00 87.81 86 ALA A C 1
ATOM 687 O O . ALA A 1 86 ? 18.363 5.344 -23.843 1.00 87.81 86 ALA A O 1
ATOM 688 N N . ILE A 1 87 ? 17.006 3.688 -23.179 1.00 86.12 87 ILE A N 1
ATOM 689 C CA . ILE A 1 87 ? 17.862 2.606 -23.698 1.00 86.12 87 ILE A CA 1
ATOM 690 C C . ILE A 1 87 ? 17.953 2.668 -25.229 1.00 86.12 87 ILE A C 1
ATOM 692 O O . ILE A 1 87 ? 19.031 2.482 -25.799 1.00 86.12 87 ILE A O 1
ATOM 696 N N . ASN A 1 88 ? 16.836 2.930 -25.910 1.00 80.31 88 ASN A N 1
ATOM 697 C CA . ASN A 1 88 ? 16.813 3.034 -27.367 1.00 80.31 88 ASN A CA 1
ATOM 698 C C . ASN A 1 88 ? 17.636 4.235 -27.867 1.00 80.31 88 ASN A C 1
ATOM 700 O O . ASN A 1 88 ? 18.387 4.095 -28.827 1.00 80.31 88 ASN A O 1
ATOM 704 N N . GLU A 1 89 ? 17.548 5.387 -27.198 1.00 76.12 89 GLU A N 1
ATOM 705 C CA . GLU A 1 89 ? 18.361 6.567 -27.522 1.00 76.12 89 GLU A CA 1
ATOM 706 C C . GLU A 1 89 ? 19.860 6.317 -27.314 1.00 76.12 89 GLU A C 1
ATOM 708 O O . GLU A 1 89 ? 20.655 6.644 -28.192 1.00 76.12 89 GLU A O 1
ATOM 713 N N . GLN A 1 90 ? 20.255 5.676 -26.208 1.00 68.56 90 GLN A N 1
ATOM 714 C CA . GLN A 1 90 ? 21.656 5.301 -25.969 1.00 68.56 90 GLN A CA 1
ATOM 715 C C . GLN A 1 90 ? 22.184 4.344 -27.041 1.00 68.56 90 GLN A C 1
ATOM 717 O O . GLN A 1 90 ? 23.288 4.532 -27.543 1.00 68.56 90 GLN A O 1
ATOM 722 N N . THR A 1 91 ? 21.368 3.371 -27.453 1.00 70.50 91 THR A N 1
ATOM 723 C CA . THR A 1 91 ? 21.753 2.411 -28.495 1.00 70.50 91 THR A CA 1
ATOM 724 C C . THR A 1 91 ? 21.992 3.100 -29.839 1.00 70.50 91 THR A C 1
ATOM 726 O O . THR A 1 91 ? 22.899 2.700 -30.548 1.00 70.50 91 THR A O 1
ATOM 729 N N . ILE A 1 92 ? 21.226 4.141 -30.194 1.00 70.94 92 ILE A N 1
ATOM 730 C CA . ILE A 1 92 ? 21.383 4.880 -31.464 1.00 70.94 92 ILE A CA 1
ATOM 731 C C . ILE A 1 92 ? 22.658 5.738 -31.486 1.00 70.94 92 ILE A C 1
ATOM 733 O O . ILE A 1 92 ? 23.207 5.974 -32.557 1.00 70.94 92 ILE A O 1
ATOM 737 N N . ILE A 1 93 ? 23.128 6.215 -30.331 1.00 64.31 93 ILE A N 1
ATOM 738 C CA . ILE A 1 93 ? 24.319 7.078 -30.239 1.00 64.31 93 ILE A CA 1
ATOM 739 C C . ILE A 1 93 ? 25.623 6.255 -30.285 1.00 64.31 93 ILE A C 1
ATOM 741 O O . ILE A 1 93 ? 26.669 6.791 -30.646 1.00 64.31 93 ILE A O 1
ATOM 745 N N . GLU A 1 94 ? 25.575 4.964 -29.943 1.00 60.12 94 GLU A N 1
ATOM 746 C CA . GLU A 1 94 ? 26.747 4.073 -29.892 1.00 60.12 94 GLU A CA 1
ATOM 747 C C . GLU A 1 94 ? 27.006 3.257 -31.185 1.00 60.12 94 GLU A C 1
ATOM 749 O O . GLU A 1 94 ? 27.927 2.436 -31.193 1.00 60.12 94 GLU A O 1
ATOM 754 N N . VAL A 1 95 ? 26.253 3.478 -32.278 1.00 51.25 95 VAL A N 1
ATOM 755 C CA . VAL A 1 95 ? 26.459 2.831 -33.605 1.00 51.25 95 VAL A CA 1
ATOM 756 C C . VAL A 1 95 ? 26.957 3.821 -34.650 1.00 51.25 95 VAL A C 1
ATOM 758 O O . VAL A 1 95 ? 27.827 3.420 -35.456 1.00 51.25 95 VAL A O 1
#

Foldseek 3Di:
DKWKDAVVQCWIDDPRRIDHPFDCVLPPPQFGMWIDDPQKTWTFGDPPVVRDGPDIDIGRDCPSVVSSVVSVVVVVVVVVVVVVVVVVVVVVVVD

Secondary structure (DSSP, 8-state):
--EEEEGGGTEEEETTEEESS---TTS-TTEEEEEE-SS-EEEEEEETTTTEEEEEEEES--GGGHHHHHHHHHHHHHHHHHHHHHHHHHHHHT-

pLDDT: mean 94.96, std 8.88, range [51.25, 98.81]

Sequence (95 aa):
MRVTIIPIDTFCAVDGIGFVGIDMTSVPKDVHAVQWFGTWGEQEILDLKTGRIDRNEKIDNLDVYQAVLNSYWSIRNRHDAAVKEAINEQTIIEV

Organism: NCBI:txid2486241